Protein AF-A0A1F3BBG6-F1 (afdb_monomer_lite)

Foldseek 3Di:
DCDPVNVVVVLVVCVVVVQWDADPVGDIDG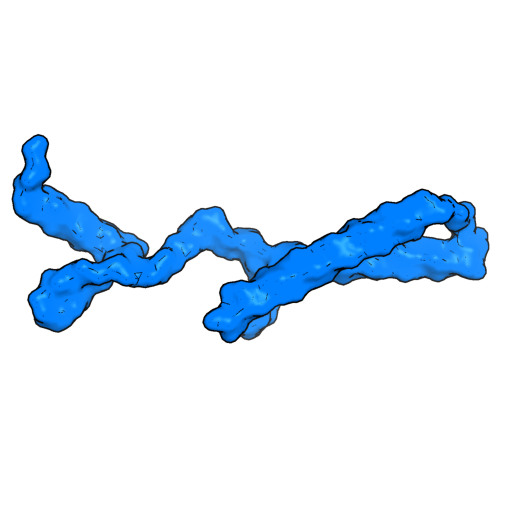PPDPVPPCVVQFDDDDPDTQGNLVVQLVVLVVVLVVLVVCVVVVVDDDDPVSNVVSVVSNVVSVVVRVVVVVVVVD

pLDDT: mean 75.68, std 14.79, range [43.66, 93.75]

Sequence (106 aa):
MSSPSTALYHLEKLRELAVADKDQMGQYFLKEQVQIGTLKMFLKIGRVILPRYLFYAVFLTTAVIVYAVAGALQIGVIEPAAIVFGIIGAGFSWYESARLWKERVL

Structure (mmCIF, N/CA/C/O backbone):
data_AF-A0A1F3BBG6-F1
#
_entry.id   AF-A0A1F3BBG6-F1
#
loop_
_atom_site.group_PDB
_atom_site.id
_atom_site.type_symbol
_atom_site.label_atom_id
_atom_site.label_alt_id
_atom_site.label_comp_id
_atom_site.label_asym_id
_atom_site.label_entity_id
_atom_site.label_seq_id
_atom_site.pdbx_PDB_ins_code
_atom_site.Cartn_x
_atom_site.Cartn_y
_atom_site.Cartn_z
_atom_site.occupancy
_atom_site.B_iso_or_equiv
_atom_site.auth_seq_id
_atom_site.auth_comp_id
_atom_site.auth_asym_id
_atom_site.auth_atom_id
_atom_site.pdbx_PDB_model_num
ATOM 1 N N . MET A 1 1 ? -28.180 21.886 36.106 1.00 46.53 1 MET A N 1
ATOM 2 C CA . MET A 1 1 ? -28.590 20.984 37.201 1.00 46.53 1 MET A CA 1
ATOM 3 C C . MET A 1 1 ? -29.014 19.665 36.580 1.00 46.53 1 MET A C 1
ATOM 5 O O . MET A 1 1 ? -30.072 19.608 35.967 1.00 46.53 1 MET A O 1
ATOM 9 N N . SER A 1 2 ? -28.163 18.646 36.640 1.00 54.34 2 SER A N 1
ATOM 10 C CA . SER A 1 2 ? -28.476 17.318 36.104 1.00 54.34 2 SER A CA 1
ATOM 11 C C . SER A 1 2 ? -29.325 16.567 37.132 1.00 54.34 2 SER A C 1
ATOM 13 O O . SER A 1 2 ? -28.802 16.135 38.154 1.00 54.34 2 SER A O 1
ATOM 15 N N . SER A 1 3 ? -30.637 16.465 36.905 1.00 79.62 3 SER A N 1
ATOM 16 C CA . SER A 1 3 ? -31.519 15.620 37.723 1.00 79.62 3 SER A CA 1
ATOM 17 C C . SER A 1 3 ? -31.247 14.136 37.424 1.00 79.62 3 SER A C 1
ATOM 19 O O . SER A 1 3 ? -31.000 13.805 36.257 1.00 79.62 3 SER A O 1
ATOM 21 N N . PRO A 1 4 ? -31.348 13.221 38.411 1.00 78.38 4 PRO A N 1
ATOM 22 C CA . PRO A 1 4 ? -31.238 11.776 38.187 1.00 78.38 4 PRO A CA 1
ATOM 23 C C . PRO A 1 4 ? -32.163 11.262 37.074 1.00 78.38 4 PRO A C 1
ATOM 25 O O . PRO A 1 4 ? -31.776 10.405 36.282 1.00 78.38 4 PRO A O 1
ATOM 28 N N . SER A 1 5 ? -33.362 11.841 36.954 1.00 79.50 5 SER A N 1
ATOM 29 C CA . SER A 1 5 ? -34.324 11.503 35.898 1.00 79.50 5 SER A CA 1
ATOM 30 C C . SER A 1 5 ? -33.843 11.897 34.497 1.00 79.50 5 SER A C 1
ATOM 32 O O . SER A 1 5 ? -34.050 11.158 33.537 1.00 79.50 5 SER A O 1
ATOM 34 N N . THR A 1 6 ? -33.150 13.031 34.369 1.00 81.56 6 THR A N 1
ATOM 35 C CA . THR A 1 6 ? -32.597 13.505 33.092 1.00 81.56 6 THR A CA 1
ATOM 36 C C . THR A 1 6 ? -31.414 12.644 32.647 1.00 81.56 6 THR A C 1
ATOM 38 O O . THR A 1 6 ? -31.304 12.316 31.469 1.00 81.56 6 THR A O 1
ATOM 41 N N . ALA A 1 7 ? -30.554 12.222 33.578 1.00 81.31 7 ALA A N 1
ATOM 42 C CA . ALA A 1 7 ? -29.443 11.319 33.275 1.00 81.31 7 ALA A CA 1
ATOM 43 C C . ALA A 1 7 ? -29.934 9.950 32.773 1.00 81.31 7 ALA A C 1
ATOM 45 O O . ALA A 1 7 ? -29.400 9.426 31.796 1.00 81.31 7 ALA A O 1
ATOM 46 N N . LEU A 1 8 ? -30.994 9.413 33.388 1.00 83.69 8 LEU A N 1
ATOM 47 C CA . LEU A 1 8 ? -31.600 8.146 32.980 1.00 83.69 8 LEU A CA 1
ATOM 48 C C . LEU A 1 8 ? -32.221 8.243 31.582 1.00 83.69 8 LEU A C 1
ATOM 50 O O . LEU A 1 8 ? -32.015 7.354 30.765 1.00 83.69 8 LEU A O 1
ATOM 54 N N . TYR A 1 9 ? -32.873 9.363 31.259 1.00 84.44 9 TYR A N 1
ATOM 55 C CA . TYR A 1 9 ? -33.382 9.623 29.910 1.00 84.44 9 TYR A CA 1
ATOM 56 C C . TYR A 1 9 ? -32.269 9.631 28.846 1.00 84.44 9 TYR A C 1
ATOM 58 O O . TYR A 1 9 ? -32.431 9.064 27.766 1.00 84.44 9 TYR A O 1
ATOM 66 N N . HIS A 1 10 ? -31.108 10.226 29.146 1.00 84.44 10 HIS A N 1
ATOM 67 C CA . HIS A 1 10 ? -29.960 10.196 28.235 1.00 84.44 10 HIS A CA 1
ATOM 68 C C . HIS A 1 10 ? -29.362 8.790 28.081 1.00 84.44 10 HIS A C 1
ATOM 70 O O . HIS A 1 10 ? -29.010 8.409 26.967 1.00 84.44 10 HIS A O 1
ATOM 76 N N . LEU A 1 11 ? -29.291 8.009 29.161 1.00 83.44 11 LEU A N 1
ATOM 77 C CA . LEU A 1 11 ? -28.885 6.598 29.140 1.00 83.44 11 LEU A CA 1
ATOM 78 C C . LEU A 1 11 ? -29.837 5.737 28.299 1.00 83.44 11 LEU A C 1
ATOM 80 O O . LEU A 1 11 ? -29.384 4.933 27.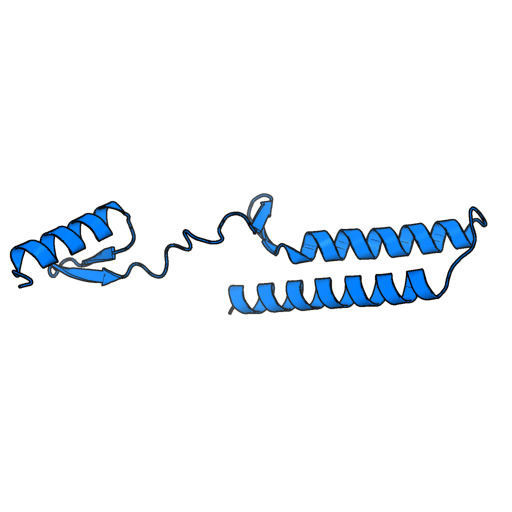487 1.00 83.44 11 LEU A O 1
ATOM 84 N N . GLU A 1 12 ? -31.147 5.944 28.438 1.00 83.06 12 GLU A N 1
ATOM 85 C CA . GLU A 1 12 ? -32.170 5.251 27.650 1.00 83.06 12 GLU A CA 1
ATOM 86 C C . GLU A 1 12 ? -32.031 5.592 26.157 1.00 83.06 12 GLU A C 1
ATOM 88 O O . GLU A 1 12 ? -32.025 4.695 25.316 1.00 83.06 12 GLU A O 1
ATOM 93 N N . LYS A 1 13 ? -31.795 6.870 25.825 1.00 82.62 13 LYS A N 1
ATOM 94 C CA . LYS A 1 13 ? -31.545 7.316 24.446 1.00 82.62 13 LYS A CA 1
ATOM 95 C C . LYS A 1 13 ? -30.252 6.732 23.866 1.00 82.62 13 LYS A C 1
ATOM 97 O O . LYS A 1 13 ? -30.204 6.380 22.691 1.00 82.62 13 LYS A O 1
A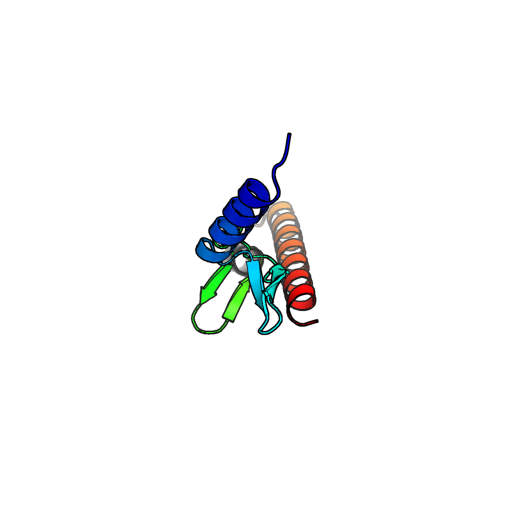TOM 102 N N . LEU A 1 14 ? -29.199 6.596 24.674 1.00 80.44 14 LEU A N 1
ATOM 103 C CA . LEU A 1 14 ? -27.965 5.909 24.267 1.00 80.44 14 LEU A CA 1
ATOM 104 C C . LEU A 1 14 ? -28.192 4.407 24.037 1.00 80.44 14 LEU A C 1
ATOM 106 O O . LEU A 1 14 ? -27.569 3.834 23.141 1.00 80.44 14 LEU A O 1
ATOM 110 N N . ARG A 1 15 ? -29.107 3.783 24.792 1.00 79.56 15 ARG A N 1
ATOM 111 C CA . ARG A 1 15 ? -29.535 2.395 24.574 1.00 79.56 15 ARG A CA 1
ATOM 112 C C . ARG A 1 15 ? -30.329 2.232 23.281 1.00 79.56 15 ARG A C 1
ATOM 114 O O . ARG A 1 15 ? -30.062 1.306 22.523 1.00 79.56 15 ARG A O 1
ATOM 121 N N . GLU A 1 16 ? -31.256 3.143 22.990 1.00 80.19 16 GLU A N 1
ATOM 122 C CA . GLU A 1 16 ? -31.999 3.159 21.718 1.00 80.19 16 GLU A CA 1
ATOM 123 C C . GLU A 1 16 ? -31.070 3.296 20.505 1.00 80.19 16 GLU A C 1
ATOM 125 O O . GLU A 1 16 ? -31.302 2.685 19.465 1.00 80.19 16 GLU A O 1
ATOM 130 N N . LEU A 1 17 ? -29.974 4.044 20.657 1.00 79.19 17 LEU A N 1
ATOM 131 C CA . LEU A 1 17 ? -28.935 4.192 19.636 1.00 79.19 17 LEU A CA 1
ATOM 132 C C . LEU A 1 17 ? -27.944 3.011 19.587 1.00 79.19 17 LEU A C 1
ATOM 134 O O . LEU A 1 17 ? -26.980 3.062 18.825 1.00 79.19 17 LEU A O 1
ATOM 138 N N . ALA A 1 18 ? -28.162 1.957 20.383 1.00 70.38 18 ALA A N 1
ATOM 139 C CA . ALA A 1 18 ? -27.292 0.786 20.525 1.00 70.38 18 ALA A CA 1
ATOM 140 C C . ALA A 1 18 ? -25.838 1.109 20.940 1.00 70.38 18 ALA A C 1
ATOM 142 O O . ALA A 1 18 ? -24.931 0.316 20.687 1.00 70.38 18 ALA A O 1
ATOM 143 N N . VAL A 1 19 ? -25.614 2.262 21.581 1.00 73.00 19 VAL A N 1
ATOM 144 C CA . VAL A 1 19 ? -24.300 2.722 22.076 1.00 73.00 19 VAL A CA 1
ATOM 145 C C . VAL A 1 19 ? -24.063 2.285 23.526 1.00 73.00 19 VAL A C 1
ATOM 147 O O . VAL A 1 19 ? -22.925 2.118 23.960 1.00 73.00 19 VAL A O 1
ATOM 150 N N . ALA A 1 20 ? -25.134 2.064 24.282 1.00 75.94 20 ALA A N 1
ATOM 151 C CA . ALA A 1 20 ? -25.096 1.543 25.643 1.00 75.94 20 ALA A CA 1
ATOM 152 C C . ALA A 1 20 ? -26.047 0.349 25.773 1.00 75.94 20 ALA A C 1
ATOM 154 O O . ALA A 1 20 ? -27.020 0.242 25.029 1.00 75.94 20 ALA A O 1
ATOM 155 N N . ASP A 1 21 ? -25.774 -0.538 26.718 1.00 78.50 21 ASP A N 1
ATOM 156 C CA . ASP A 1 21 ? -26.631 -1.671 27.053 1.00 78.50 21 ASP A CA 1
ATOM 157 C C . ASP A 1 21 ? -26.840 -1.735 28.572 1.00 78.50 21 ASP A C 1
ATOM 159 O O . ASP A 1 21 ? -26.185 -1.014 29.331 1.00 78.50 21 ASP A O 1
ATOM 163 N N . LYS A 1 22 ? -27.809 -2.531 29.021 1.00 81.38 22 LYS A N 1
ATOM 164 C CA . LYS A 1 22 ? -28.208 -2.617 30.428 1.00 81.38 22 LYS A CA 1
ATOM 165 C C . LYS A 1 22 ? -28.162 -4.063 30.893 1.00 81.38 22 LYS A C 1
ATOM 167 O O . LYS A 1 22 ? -28.797 -4.925 30.295 1.00 81.38 22 LYS A O 1
ATOM 172 N N . ASP A 1 23 ? -27.440 -4.310 31.979 1.00 77.56 23 ASP A N 1
ATOM 173 C CA . ASP A 1 23 ? -27.360 -5.644 32.571 1.00 77.56 23 ASP A CA 1
ATOM 174 C C . ASP A 1 23 ? -28.656 -5.996 33.325 1.00 77.56 23 ASP A C 1
ATOM 176 O O . ASP A 1 23 ? -29.471 -5.126 33.648 1.00 77.56 23 ASP A O 1
ATOM 180 N N . GLN A 1 24 ? -28.833 -7.273 33.660 1.00 75.50 24 GLN A N 1
ATOM 181 C CA . GLN A 1 24 ? -29.944 -7.787 34.462 1.00 75.50 24 GLN A CA 1
ATOM 182 C C . GLN A 1 24 ? -30.047 -7.097 35.834 1.00 75.50 24 GLN A C 1
ATOM 184 O O . GLN A 1 24 ? -31.142 -6.969 36.377 1.00 75.50 24 GLN A O 1
ATOM 189 N N . MET A 1 25 ? -28.930 -6.584 36.366 1.00 78.06 25 MET A N 1
ATOM 190 C CA . MET A 1 25 ? -28.885 -5.791 37.604 1.00 78.06 25 MET A CA 1
ATOM 191 C C . MET A 1 25 ? -29.223 -4.302 37.416 1.00 78.06 25 MET A C 1
ATOM 193 O O . MET A 1 25 ? -29.173 -3.518 38.362 1.00 78.06 25 MET A O 1
ATOM 197 N N . GLY A 1 26 ? -29.561 -3.879 36.199 1.00 77.25 26 GLY A N 1
ATOM 198 C CA . GLY A 1 26 ? -29.973 -2.514 35.891 1.00 77.25 26 GLY A CA 1
ATOM 199 C C . GLY A 1 26 ? -28.838 -1.496 35.757 1.00 77.25 26 GLY A C 1
ATOM 200 O O . GLY A 1 26 ? -29.114 -0.302 35.622 1.00 77.25 26 GLY A O 1
ATOM 201 N N . GLN A 1 27 ? -27.586 -1.952 35.757 1.00 79.31 27 GLN A N 1
ATOM 202 C CA . GLN A 1 27 ? -26.413 -1.120 35.501 1.00 79.31 27 GLN A CA 1
ATOM 203 C C . GLN A 1 27 ? -26.226 -0.927 33.992 1.00 79.31 27 GLN A C 1
ATOM 205 O O . GLN A 1 27 ? -26.298 -1.889 33.226 1.00 79.31 27 GLN A O 1
ATOM 210 N N . TYR A 1 28 ? -26.012 0.318 33.563 1.00 79.44 28 TYR A N 1
ATOM 211 C CA . TYR A 1 28 ? -25.744 0.635 32.161 1.00 79.44 28 TYR A CA 1
ATOM 212 C C . TYR A 1 28 ? -24.246 0.497 31.891 1.00 79.44 28 TYR A C 1
ATOM 214 O O . TYR A 1 28 ? -23.433 1.079 32.610 1.00 79.44 28 TYR A O 1
ATOM 222 N N . PHE A 1 29 ? -23.887 -0.229 30.840 1.00 77.88 29 PHE A N 1
ATOM 223 C CA . PHE A 1 29 ? -22.518 -0.343 30.354 1.00 77.88 29 PHE A CA 1
ATOM 224 C C . PHE A 1 29 ? -22.439 0.134 28.905 1.00 77.88 29 PHE A C 1
ATOM 226 O O . PHE A 1 29 ? -23.395 0.033 28.136 1.00 77.88 29 PHE A O 1
ATOM 233 N N . LEU A 1 30 ? -21.299 0.707 28.524 1.00 68.88 30 LEU A N 1
ATOM 234 C CA . LEU A 1 30 ? -21.064 1.096 27.138 1.00 68.88 30 LEU A CA 1
ATOM 235 C C . LEU A 1 30 ? -20.905 -0.170 26.302 1.00 68.88 30 LEU A C 1
ATOM 237 O O . LEU A 1 30 ? -20.061 -1.015 26.598 1.00 68.88 30 LEU A O 1
ATOM 241 N N . LYS A 1 31 ? -21.704 -0.286 25.242 1.00 66.50 31 LYS A N 1
ATOM 242 C CA . LYS A 1 31 ? -21.471 -1.296 24.222 1.00 66.50 31 LYS A CA 1
ATOM 243 C C . LYS A 1 31 ? -20.252 -0.815 23.450 1.00 66.50 31 LYS A C 1
ATOM 245 O O . LYS A 1 31 ? -2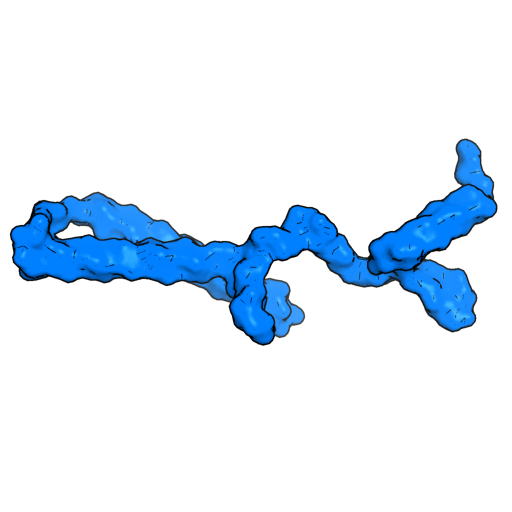0.303 0.263 22.859 1.00 66.50 31 LYS A O 1
ATOM 250 N N . GLU A 1 32 ? -19.145 -1.547 23.554 1.00 55.22 32 GLU A N 1
ATOM 251 C CA . GLU A 1 32 ? -17.862 -1.198 22.942 1.00 55.22 32 GLU A CA 1
ATOM 252 C C . GLU A 1 32 ? -18.055 -0.612 21.538 1.00 55.22 32 GLU A C 1
ATOM 254 O O . GLU A 1 32 ? -18.503 -1.280 20.609 1.00 55.22 32 GLU A O 1
ATOM 259 N N . GLN A 1 33 ? -17.767 0.687 21.455 1.00 48.97 33 GLN A N 1
ATOM 260 C CA . GLN A 1 33 ? -17.488 1.472 20.265 1.00 48.97 33 GLN A CA 1
ATOM 261 C C . GLN A 1 33 ? -18.267 1.043 19.012 1.00 48.97 33 GLN A C 1
ATOM 263 O O . GLN A 1 33 ? -17.744 0.398 18.100 1.00 48.97 33 GLN A O 1
ATOM 268 N N . VAL A 1 34 ? -19.515 1.503 18.896 1.00 50.16 34 VAL A N 1
ATOM 269 C CA . VAL A 1 34 ? -20.132 1.600 17.573 1.00 50.16 34 VAL A CA 1
ATOM 270 C C . VAL A 1 34 ? -19.238 2.541 16.757 1.00 50.16 34 VAL A C 1
ATOM 272 O O . VAL A 1 34 ? -19.201 3.749 16.991 1.00 50.16 34 VAL A O 1
ATOM 275 N N . GLN A 1 35 ? -18.449 1.984 15.837 1.00 47.47 35 GLN A N 1
ATOM 276 C CA . GLN A 1 35 ? -17.597 2.722 14.903 1.00 47.47 35 GLN A CA 1
ATOM 277 C C . GLN A 1 35 ? -18.474 3.478 13.883 1.00 47.47 35 GLN A C 1
ATOM 279 O O . GLN A 1 35 ? -18.440 3.208 12.686 1.00 47.47 35 GLN A O 1
ATOM 284 N N . ILE A 1 36 ? -19.303 4.424 14.334 1.00 47.06 36 ILE A N 1
ATOM 285 C CA . ILE A 1 36 ? -20.260 5.154 13.481 1.00 47.06 36 ILE A CA 1
ATOM 286 C C . ILE A 1 36 ? -19.533 6.147 12.544 1.00 47.06 36 ILE A C 1
ATOM 288 O O . ILE A 1 36 ? -20.112 6.627 11.577 1.00 47.06 36 ILE A O 1
ATOM 292 N N . GLY A 1 37 ? -18.240 6.420 12.740 1.00 46.12 37 GLY A N 1
ATOM 293 C CA . GLY A 1 37 ? -17.510 7.435 11.964 1.00 46.12 37 GLY A CA 1
ATOM 294 C C . GLY A 1 37 ? -16.696 6.948 10.759 1.00 46.12 37 GLY A C 1
ATOM 295 O O . GLY A 1 37 ? -16.347 7.761 9.908 1.00 46.12 37 GLY A O 1
ATOM 296 N N . THR A 1 38 ? -16.389 5.651 10.647 1.00 45.47 38 THR A N 1
ATOM 297 C CA . THR A 1 38 ? -15.357 5.172 9.692 1.00 45.47 38 THR A CA 1
ATOM 298 C C . THR A 1 38 ? -15.736 3.887 8.955 1.00 45.47 38 THR A C 1
ATOM 300 O O . THR A 1 38 ? -14.928 3.316 8.224 1.00 45.47 38 THR A O 1
ATOM 303 N N . LEU A 1 39 ? -16.991 3.441 9.074 1.00 43.66 39 LEU A N 1
ATOM 304 C CA . LEU A 1 39 ? -17.487 2.215 8.436 1.00 43.66 39 LEU A CA 1
ATOM 305 C C . LEU A 1 39 ? -17.597 2.287 6.896 1.00 43.66 39 LEU A C 1
ATOM 307 O O . LEU A 1 39 ? -17.925 1.290 6.261 1.00 43.66 39 LEU A O 1
ATOM 311 N N . LYS A 1 40 ? -17.293 3.435 6.274 1.00 44.75 40 LYS A N 1
ATOM 312 C CA . LYS A 1 40 ? -17.212 3.591 4.808 1.00 44.75 40 LYS A CA 1
ATOM 313 C C . LYS A 1 40 ? -15.816 3.343 4.217 1.00 44.75 40 LYS A C 1
ATOM 315 O O . LYS A 1 40 ? -15.660 3.447 3.007 1.00 44.75 40 LYS A O 1
ATOM 320 N N . MET A 1 41 ? -14.804 3.008 5.024 1.00 49.19 41 MET A N 1
ATOM 321 C CA . MET A 1 41 ? -13.421 2.818 4.545 1.00 49.19 41 MET A CA 1
ATOM 322 C C . MET A 1 41 ? -12.902 1.383 4.598 1.00 49.19 41 MET A C 1
ATOM 324 O O . MET A 1 41 ? -11.700 1.146 4.485 1.00 49.19 41 MET A O 1
ATOM 328 N N . PHE A 1 42 ? -13.805 0.418 4.709 1.00 52.75 42 PHE A N 1
ATOM 329 C CA . PHE A 1 42 ? -13.474 -0.981 4.530 1.00 52.75 42 PHE A CA 1
ATOM 330 C C . PHE A 1 42 ? -14.379 -1.553 3.449 1.00 52.75 42 PHE A C 1
ATOM 332 O O . PHE A 1 42 ? -15.588 -1.681 3.639 1.00 52.75 42 PHE A O 1
ATOM 339 N N . LEU A 1 43 ? -13.798 -1.885 2.298 1.00 51.91 43 LEU A N 1
ATOM 340 C CA . LEU A 1 43 ? -14.494 -2.657 1.276 1.00 51.91 43 LEU A CA 1
ATOM 341 C C . LEU A 1 43 ? -14.722 -4.057 1.860 1.00 51.91 43 LEU A C 1
ATOM 343 O O . LEU A 1 43 ? -13.807 -4.875 1.935 1.00 51.91 43 LEU A O 1
ATOM 347 N N . LYS A 1 44 ? -15.936 -4.324 2.347 1.00 49.19 44 LYS A N 1
ATOM 348 C CA . LYS A 1 44 ? -16.362 -5.683 2.689 1.00 49.19 44 LYS A CA 1
ATOM 349 C C . LYS A 1 44 ? -16.561 -6.445 1.382 1.00 49.19 44 LYS A C 1
ATOM 351 O O . LYS A 1 44 ? -17.539 -6.207 0.681 1.00 49.19 44 LYS A O 1
ATOM 356 N N . ILE A 1 45 ? -15.652 -7.362 1.065 1.00 52.19 45 ILE A N 1
ATOM 357 C CA . ILE A 1 45 ? -15.845 -8.338 -0.012 1.00 52.19 45 ILE A CA 1
ATOM 358 C C . ILE A 1 45 ? -16.149 -9.676 0.671 1.00 52.19 45 ILE A C 1
ATOM 360 O O . ILE A 1 45 ? -15.267 -10.353 1.201 1.00 52.19 45 ILE A O 1
ATOM 364 N N . GLY A 1 46 ? -17.435 -10.033 0.732 1.00 61.16 46 GLY A N 1
ATOM 365 C CA . GLY A 1 46 ? -17.904 -11.259 1.386 1.00 61.16 46 GLY A CA 1
ATOM 366 C C . GLY A 1 46 ? -17.666 -11.268 2.905 1.00 61.16 46 GLY A C 1
ATOM 367 O O . GLY A 1 46 ? -18.156 -10.397 3.624 1.00 61.16 46 GLY A O 1
ATOM 368 N N . ARG A 1 47 ? -16.931 -12.273 3.408 1.00 53.75 47 ARG A N 1
ATOM 369 C CA . ARG A 1 47 ? -16.569 -12.413 4.837 1.00 53.75 47 ARG A CA 1
ATOM 370 C C . ARG A 1 47 ? -15.314 -11.625 5.239 1.00 53.75 47 ARG A C 1
ATOM 372 O O . ARG A 1 47 ? -15.035 -11.523 6.430 1.00 53.75 47 ARG A O 1
ATOM 379 N N . VAL A 1 48 ? -14.571 -11.068 4.279 1.00 52.94 48 VAL A N 1
ATOM 380 C CA . VAL A 1 48 ? -13.287 -10.397 4.531 1.00 52.94 48 VAL A CA 1
ATOM 381 C C . VAL A 1 48 ? -13.460 -8.882 4.457 1.00 52.94 48 VAL A C 1
ATOM 383 O O . VAL A 1 48 ? -14.077 -8.336 3.543 1.00 52.94 48 VAL A O 1
ATOM 386 N N . ILE A 1 49 ? -12.918 -8.198 5.460 1.00 57.59 49 ILE A N 1
ATOM 387 C CA . ILE A 1 49 ? -12.915 -6.740 5.566 1.00 57.59 49 ILE A CA 1
ATOM 388 C C . ILE A 1 49 ? -11.578 -6.274 4.996 1.00 57.59 49 ILE A C 1
ATOM 390 O O . ILE A 1 49 ? -1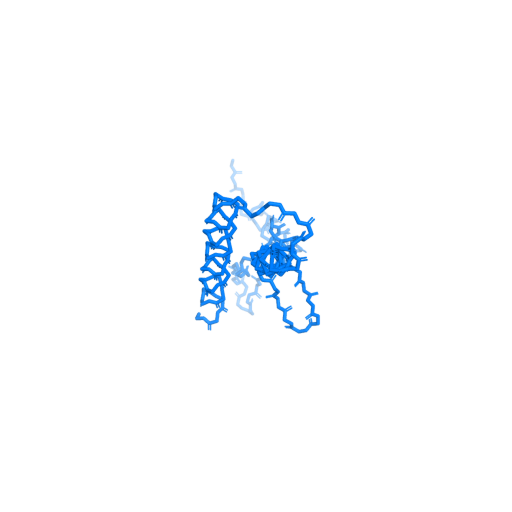0.541 -6.474 5.626 1.00 57.59 49 ILE A O 1
ATOM 394 N N . LEU A 1 50 ? -11.595 -5.738 3.772 1.00 60.72 50 LEU A N 1
ATOM 395 C CA . LEU A 1 50 ? -10.384 -5.321 3.072 1.00 60.72 50 LEU A CA 1
ATOM 396 C C . LEU A 1 50 ? -9.974 -3.920 3.567 1.00 60.72 50 LEU A C 1
ATOM 398 O O . LEU A 1 50 ? -10.736 -2.968 3.352 1.00 60.72 50 LEU A O 1
ATOM 402 N N . PRO A 1 51 ? -8.822 -3.755 4.250 1.00 62.59 51 PRO A N 1
ATOM 403 C CA . PRO A 1 51 ? -8.289 -2.435 4.563 1.00 62.59 51 PRO A CA 1
ATOM 404 C C . PRO A 1 51 ? -8.172 -1.585 3.296 1.00 62.59 51 PRO A C 1
ATOM 406 O O . PRO A 1 51 ? -7.703 -2.064 2.266 1.00 62.59 51 PRO A O 1
ATOM 409 N N . ARG A 1 52 ? -8.575 -0.310 3.381 1.00 69.25 52 ARG A N 1
ATOM 410 C CA . ARG A 1 52 ? -8.481 0.704 2.311 1.00 69.25 52 ARG A CA 1
ATOM 411 C C . ARG A 1 52 ? -7.173 0.630 1.512 1.00 69.25 52 ARG A C 1
ATOM 413 O O . ARG A 1 52 ? -7.167 0.792 0.296 1.00 69.25 52 ARG A O 1
ATOM 420 N N . TYR A 1 53 ? -6.071 0.379 2.209 1.00 73.25 53 TYR A N 1
ATOM 421 C CA . TYR A 1 53 ? -4.730 0.346 1.644 1.00 73.25 53 TYR A CA 1
ATOM 422 C C . TYR A 1 53 ? -4.441 -0.869 0.756 1.00 73.25 53 TYR A C 1
ATOM 424 O O . TYR A 1 53 ? -3.565 -0.760 -0.095 1.00 73.25 53 TYR A O 1
ATOM 432 N N . LEU A 1 54 ? -5.198 -1.970 0.854 1.00 78.75 54 LEU A N 1
ATOM 433 C CA . LEU A 1 54 ? -5.002 -3.134 -0.021 1.00 78.75 54 LEU A CA 1
ATOM 434 C C . LEU A 1 54 ? -5.362 -2.816 -1.464 1.00 78.75 54 LEU A C 1
ATOM 436 O O . LEU A 1 54 ? -4.663 -3.239 -2.378 1.00 78.75 54 LEU A O 1
ATOM 440 N N . PHE A 1 55 ? -6.427 -2.039 -1.670 1.00 79.44 55 PHE A N 1
ATOM 441 C CA . PHE A 1 55 ? -6.801 -1.602 -3.009 1.00 79.44 55 PHE A CA 1
ATOM 442 C C . PHE A 1 55 ? -5.683 -0.762 -3.640 1.00 79.44 55 PHE A C 1
ATOM 444 O O . PHE A 1 55 ? -5.278 -1.027 -4.769 1.00 79.44 55 PHE A O 1
ATOM 451 N N . TYR A 1 56 ? -5.126 0.195 -2.889 1.00 81.75 56 TYR A N 1
ATOM 452 C CA . TYR A 1 56 ? -3.996 1.008 -3.349 1.00 81.75 56 TYR A CA 1
ATOM 453 C C . TYR A 1 56 ? -2.730 0.179 -3.569 1.00 81.75 56 TYR A C 1
ATOM 455 O O . TYR A 1 56 ? -2.036 0.389 -4.559 1.00 81.75 56 TYR A O 1
ATOM 463 N N . ALA A 1 57 ? -2.457 -0.786 -2.690 1.00 86.56 57 ALA A N 1
ATOM 464 C CA . ALA A 1 57 ? -1.312 -1.675 -2.806 1.00 86.56 57 ALA A CA 1
ATOM 465 C C . ALA A 1 57 ? -1.377 -2.490 -4.102 1.00 86.56 57 ALA A C 1
ATOM 467 O O . ALA A 1 57 ? -0.427 -2.462 -4.877 1.00 86.56 57 ALA A O 1
ATOM 468 N N . VAL A 1 58 ? -2.514 -3.142 -4.371 1.00 88.50 58 VAL A N 1
ATOM 469 C CA . VAL A 1 58 ? -2.730 -3.935 -5.591 1.00 88.50 58 VAL A CA 1
ATOM 470 C C . VAL A 1 58 ? -2.721 -3.053 -6.837 1.00 88.50 58 VAL A C 1
ATOM 472 O O . VAL A 1 58 ? -2.121 -3.422 -7.845 1.00 88.50 58 VAL A O 1
ATOM 475 N N . PHE A 1 59 ? -3.359 -1.883 -6.789 1.00 87.69 59 PHE A N 1
ATOM 476 C CA . PHE A 1 59 ? -3.366 -0.952 -7.913 1.00 87.69 59 PHE A CA 1
ATOM 477 C C . PHE A 1 59 ? -1.950 -0.488 -8.267 1.00 87.69 59 PHE A C 1
ATOM 479 O O . PHE A 1 59 ? -1.551 -0.576 -9.426 1.00 87.69 59 PHE A O 1
ATOM 486 N N . LEU A 1 60 ? -1.170 -0.047 -7.276 1.00 90.25 60 LEU A N 1
ATOM 487 C CA . LEU A 1 60 ? 0.189 0.444 -7.497 1.00 90.25 60 LEU A CA 1
ATOM 488 C C . LEU A 1 60 ? 1.136 -0.670 -7.939 1.00 90.25 60 LEU A C 1
ATOM 490 O O . LEU A 1 60 ? 1.907 -0.454 -8.870 1.00 90.25 60 LEU A O 1
ATOM 494 N N . THR A 1 61 ? 1.063 -1.868 -7.351 1.00 91.56 61 THR A N 1
ATOM 495 C CA . THR A 1 61 ? 1.876 -2.996 -7.833 1.00 91.56 61 THR A CA 1
ATOM 496 C C . THR A 1 61 ? 1.518 -3.371 -9.264 1.00 91.56 61 THR A C 1
ATOM 498 O O . THR A 1 61 ? 2.415 -3.564 -10.079 1.00 91.56 61 THR A O 1
ATOM 501 N N . THR A 1 62 ? 0.227 -3.418 -9.598 1.00 93.75 62 THR A N 1
ATOM 502 C CA . THR A 1 62 ? -0.226 -3.705 -10.965 1.00 93.75 62 THR A CA 1
ATOM 503 C C . THR A 1 62 ? 0.264 -2.632 -11.933 1.00 93.75 62 THR A C 1
ATOM 505 O O . THR A 1 62 ? 0.797 -2.968 -12.985 1.00 93.75 62 THR A O 1
ATOM 508 N N . ALA A 1 63 ? 0.162 -1.352 -11.568 1.00 91.38 63 ALA A N 1
ATOM 509 C CA . ALA A 1 63 ? 0.646 -0.246 -12.387 1.00 91.38 63 ALA A CA 1
ATOM 510 C C . ALA A 1 63 ? 2.164 -0.323 -12.623 1.00 91.38 63 ALA A C 1
ATOM 512 O O . ALA A 1 63 ? 2.607 -0.159 -13.756 1.00 91.38 63 ALA A O 1
ATOM 513 N N . VAL A 1 64 ? 2.955 -0.639 -11.590 1.00 92.31 64 VAL A N 1
ATOM 514 C CA . VAL A 1 64 ? 4.410 -0.834 -11.717 1.00 92.31 64 VAL A CA 1
ATOM 515 C C . VAL A 1 64 ? 4.736 -2.004 -12.642 1.00 92.31 64 VAL A C 1
ATOM 517 O O . VAL A 1 64 ? 5.607 -1.873 -13.498 1.00 92.31 64 VAL A O 1
ATOM 520 N N . ILE A 1 65 ? 4.025 -3.129 -12.516 1.00 93.12 65 ILE A N 1
ATOM 521 C CA . ILE A 1 65 ? 4.221 -4.302 -13.379 1.00 93.12 65 ILE A CA 1
ATOM 522 C C . ILE A 1 65 ? 3.884 -3.960 -14.830 1.00 93.12 65 ILE A C 1
ATOM 524 O O . ILE A 1 65 ? 4.689 -4.220 -15.719 1.00 93.12 65 ILE A O 1
ATOM 528 N N . VAL A 1 66 ? 2.724 -3.346 -15.078 1.00 92.62 66 VAL A N 1
ATOM 529 C CA . VAL A 1 66 ? 2.305 -2.938 -16.426 1.00 92.62 66 VAL A CA 1
ATOM 530 C C . VAL A 1 66 ? 3.313 -1.963 -17.029 1.00 92.62 66 VAL A C 1
ATOM 532 O O . VAL A 1 66 ? 3.691 -2.124 -18.185 1.00 92.62 66 VAL A O 1
ATOM 535 N N . TYR A 1 67 ? 3.797 -0.996 -16.246 1.00 88.88 67 TYR A N 1
ATOM 536 C CA . TYR A 1 67 ? 4.794 -0.031 -16.698 1.00 88.88 67 TYR A CA 1
ATOM 537 C C . TYR A 1 67 ? 6.133 -0.699 -17.047 1.00 88.88 67 TYR A C 1
ATOM 539 O O . TYR A 1 67 ? 6.703 -0.432 -18.105 1.00 88.88 67 TYR A O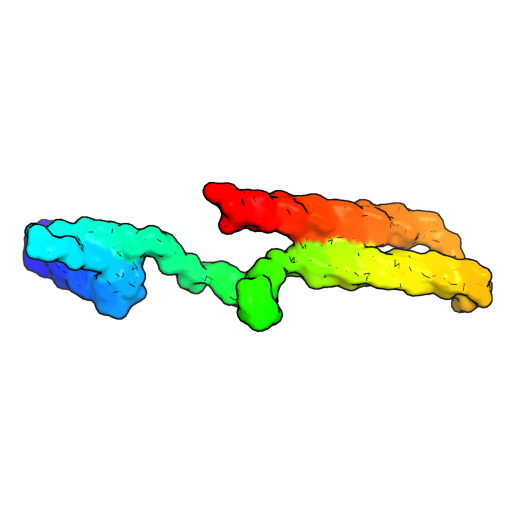 1
ATOM 547 N N . ALA A 1 68 ? 6.603 -1.631 -16.213 1.00 87.94 68 ALA A N 1
ATOM 548 C CA . ALA A 1 68 ? 7.819 -2.396 -16.476 1.00 87.94 68 ALA A CA 1
ATOM 549 C C . ALA A 1 68 ? 7.690 -3.286 -17.727 1.00 87.94 68 ALA A C 1
ATOM 551 O O . ALA A 1 68 ? 8.607 -3.337 -18.547 1.00 87.94 68 ALA A O 1
ATOM 552 N N . VAL A 1 69 ? 6.543 -3.950 -17.910 1.00 90.81 69 VAL A N 1
ATOM 553 C CA . VAL A 1 69 ? 6.265 -4.794 -19.084 1.00 90.81 69 VAL A CA 1
ATOM 554 C C . VAL A 1 69 ? 6.159 -3.958 -20.359 1.00 90.81 69 VAL A C 1
ATOM 556 O O . VAL A 1 69 ? 6.739 -4.330 -21.375 1.00 90.81 69 VAL A O 1
ATOM 559 N N . ALA A 1 70 ? 5.474 -2.812 -20.319 1.00 88.81 70 ALA A N 1
ATOM 560 C CA . ALA A 1 70 ? 5.386 -1.898 -21.459 1.00 88.81 70 ALA A CA 1
ATOM 561 C C . ALA A 1 70 ? 6.776 -1.415 -21.903 1.00 88.81 70 ALA A C 1
ATOM 563 O O . ALA A 1 70 ? 7.065 -1.359 -23.098 1.00 88.81 70 ALA A O 1
ATOM 564 N N . GLY A 1 71 ? 7.651 -1.142 -20.934 1.00 86.12 71 GLY A N 1
ATOM 565 C CA . GLY A 1 71 ? 9.054 -0.842 -21.174 1.00 86.12 71 GLY A CA 1
ATOM 566 C C . GLY A 1 71 ? 9.836 -1.991 -21.816 1.00 86.12 71 GLY A C 1
ATOM 567 O O . GLY A 1 71 ? 10.560 -1.778 -22.786 1.00 86.12 71 GLY A O 1
ATOM 568 N N . ALA A 1 72 ? 9.655 -3.220 -21.326 1.00 84.56 72 ALA A N 1
ATOM 569 C CA . ALA A 1 72 ? 10.291 -4.412 -21.896 1.00 84.56 72 ALA A CA 1
ATOM 570 C C . ALA A 1 72 ? 9.845 -4.690 -23.343 1.00 84.56 72 ALA A C 1
ATOM 572 O O . ALA A 1 72 ? 10.639 -5.145 -24.162 1.00 84.56 72 ALA A O 1
ATOM 573 N N . LEU A 1 73 ? 8.591 -4.371 -23.671 1.00 90.56 73 LEU A N 1
ATOM 574 C CA . LEU A 1 73 ? 8.033 -4.471 -25.022 1.00 90.56 73 LEU A CA 1
ATOM 575 C C . LEU A 1 73 ? 8.399 -3.276 -25.925 1.00 90.56 73 LEU A C 1
ATOM 577 O O . LEU A 1 73 ? 7.920 -3.210 -27.054 1.00 90.56 73 LEU A O 1
ATOM 581 N N . GLN A 1 74 ? 9.224 -2.336 -25.446 1.00 84.00 74 GLN A N 1
ATOM 582 C CA . GLN A 1 74 ? 9.604 -1.101 -26.147 1.00 84.00 74 GLN A CA 1
ATOM 583 C C . GLN A 1 74 ? 8.405 -0.234 -26.580 1.00 84.00 74 GLN A C 1
ATOM 585 O O . GLN A 1 74 ? 8.499 0.550 -27.522 1.00 84.00 74 GLN A O 1
ATOM 590 N N . ILE A 1 75 ? 7.273 -0.338 -25.873 1.00 82.44 75 ILE A N 1
ATOM 591 C CA . ILE A 1 75 ? 6.041 0.426 -26.153 1.00 82.44 75 ILE A CA 1
ATOM 592 C C . ILE A 1 75 ? 6.151 1.870 -25.606 1.00 82.44 75 ILE A C 1
ATOM 594 O O . ILE A 1 75 ? 5.290 2.712 -25.849 1.00 82.44 75 ILE A O 1
ATOM 598 N N . GLY A 1 76 ? 7.232 2.198 -24.894 1.00 76.38 76 GLY A N 1
ATOM 599 C CA . GLY A 1 76 ? 7.515 3.541 -24.397 1.00 76.38 76 GLY A CA 1
ATOM 600 C C . GLY A 1 76 ? 8.879 3.639 -23.716 1.00 76.38 76 GLY A C 1
ATOM 601 O O . GLY A 1 76 ? 9.595 2.647 -23.577 1.00 76.38 76 GLY A O 1
ATOM 602 N N . VAL A 1 77 ? 9.232 4.849 -23.280 1.00 80.75 77 VAL A N 1
ATOM 603 C CA . VAL A 1 77 ? 10.459 5.102 -22.513 1.00 80.75 77 VAL A CA 1
ATOM 604 C C . VAL A 1 77 ? 10.223 4.743 -21.048 1.00 80.75 77 VAL A C 1
ATOM 606 O O . VAL A 1 77 ? 9.255 5.200 -20.434 1.00 80.75 77 VAL A O 1
ATOM 609 N N . ILE A 1 78 ? 11.114 3.922 -20.488 1.00 83.38 78 ILE A N 1
ATOM 610 C CA . ILE A 1 78 ? 11.137 3.648 -19.052 1.00 83.38 78 ILE A CA 1
ATOM 611 C C . ILE A 1 78 ? 11.839 4.809 -18.356 1.00 83.38 78 ILE A C 1
ATOM 613 O O . ILE A 1 78 ? 13.049 4.975 -18.484 1.00 83.38 78 ILE A O 1
ATOM 617 N N . GLU A 1 79 ? 11.083 5.565 -17.571 1.00 87.25 79 GLU A N 1
ATOM 618 C CA . GLU A 1 79 ? 11.607 6.577 -16.667 1.00 87.25 79 GLU A CA 1
ATOM 619 C C . GLU A 1 79 ? 11.929 5.927 -15.312 1.00 87.25 79 GLU A C 1
ATOM 621 O O . GLU A 1 79 ? 11.014 5.453 -14.623 1.00 87.25 79 GLU A O 1
ATOM 626 N N . PRO A 1 80 ? 13.203 5.911 -14.871 1.00 86.25 80 PRO A N 1
ATOM 627 C CA . PRO A 1 80 ? 13.595 5.285 -13.607 1.00 86.25 80 PRO A CA 1
ATOM 628 C C . PRO A 1 80 ? 12.838 5.854 -12.402 1.00 86.25 80 PRO A C 1
ATOM 630 O O . PRO A 1 80 ? 12.481 5.121 -11.479 1.00 86.25 80 PRO A O 1
ATOM 633 N N . ALA A 1 81 ? 12.533 7.155 -12.434 1.00 89.50 81 ALA A N 1
ATOM 634 C CA . ALA A 1 81 ? 11.778 7.824 -11.382 1.00 89.50 81 ALA A CA 1
ATOM 635 C C . ALA A 1 81 ? 10.378 7.213 -11.197 1.00 89.50 81 ALA A C 1
ATOM 637 O O . ALA A 1 81 ? 9.954 7.000 -10.062 1.00 89.50 81 ALA A O 1
ATOM 638 N N . ALA A 1 82 ? 9.680 6.868 -12.285 1.00 88.94 82 ALA A N 1
ATOM 639 C CA . ALA A 1 82 ? 8.331 6.305 -12.220 1.00 88.94 82 ALA A CA 1
ATOM 640 C C . ALA A 1 82 ? 8.309 4.943 -11.506 1.00 88.94 82 ALA A C 1
ATOM 642 O O . ALA A 1 82 ? 7.424 4.684 -10.688 1.00 88.94 82 ALA A O 1
ATOM 643 N N . ILE A 1 83 ? 9.320 4.102 -11.747 1.00 88.19 83 ILE A N 1
ATOM 644 C CA . ILE A 1 83 ? 9.471 2.811 -11.061 1.00 88.19 83 ILE A CA 1
ATOM 645 C C . ILE A 1 83 ? 9.767 3.024 -9.574 1.00 88.19 83 ILE A C 1
ATOM 647 O O . ILE A 1 83 ? 9.128 2.397 -8.731 1.00 88.19 83 ILE A O 1
ATOM 651 N N . VAL A 1 84 ? 10.693 3.927 -9.237 1.00 92.31 84 VAL A N 1
ATOM 652 C CA . VAL A 1 84 ? 11.057 4.215 -7.839 1.00 92.31 84 VAL A CA 1
ATOM 653 C C . VAL A 1 84 ? 9.846 4.714 -7.049 1.00 92.31 84 VAL A C 1
ATOM 655 O O . VAL A 1 84 ? 9.535 4.164 -5.991 1.00 92.31 84 VAL A O 1
ATOM 658 N N . PHE A 1 85 ? 9.112 5.699 -7.574 1.00 91.56 85 PHE A N 1
ATOM 659 C CA . PHE A 1 85 ? 7.904 6.207 -6.919 1.00 91.56 85 PHE A CA 1
ATOM 660 C C . PHE A 1 85 ? 6.816 5.138 -6.801 1.00 91.56 85 PHE A C 1
ATOM 662 O O . PHE A 1 85 ? 6.181 5.021 -5.750 1.00 91.56 85 PHE A O 1
ATOM 669 N N . GLY A 1 86 ? 6.630 4.324 -7.842 1.00 91.50 86 GLY A N 1
ATOM 670 C CA . GLY A 1 86 ? 5.668 3.229 -7.825 1.00 91.50 86 GLY A CA 1
ATOM 671 C C . GLY A 1 86 ? 5.986 2.170 -6.765 1.00 91.50 86 GLY A C 1
ATOM 672 O O . GLY A 1 86 ? 5.092 1.764 -6.023 1.00 91.50 86 GLY A O 1
ATOM 673 N N . ILE A 1 87 ? 7.256 1.769 -6.630 1.00 92.38 87 ILE A N 1
ATOM 674 C CA . ILE A 1 87 ? 7.702 0.801 -5.614 1.00 92.38 87 ILE A CA 1
ATOM 675 C C . ILE A 1 87 ? 7.529 1.369 -4.201 1.00 92.38 87 ILE A C 1
ATOM 677 O O . ILE A 1 87 ? 7.020 0.666 -3.329 1.00 92.38 87 ILE A O 1
ATOM 681 N N . ILE A 1 88 ? 7.899 2.633 -3.968 1.00 93.38 88 ILE A N 1
ATOM 682 C CA . ILE A 1 88 ? 7.733 3.285 -2.658 1.00 93.38 88 ILE A CA 1
ATOM 683 C C . ILE A 1 88 ? 6.250 3.339 -2.274 1.00 93.38 88 ILE A C 1
ATOM 685 O O . ILE A 1 88 ? 5.879 2.933 -1.171 1.00 93.38 88 ILE A O 1
ATOM 689 N N . GLY A 1 89 ? 5.387 3.791 -3.190 1.00 89.25 89 GLY A N 1
ATOM 690 C CA . GLY A 1 89 ? 3.947 3.880 -2.950 1.00 89.25 89 GLY A CA 1
ATOM 691 C C . GLY A 1 89 ? 3.302 2.513 -2.704 1.00 89.25 89 GLY A C 1
ATOM 692 O O . GLY A 1 89 ? 2.486 2.363 -1.788 1.00 89.25 89 GLY A O 1
ATOM 693 N N . ALA A 1 90 ? 3.694 1.498 -3.479 1.00 90.69 90 ALA A N 1
ATOM 694 C CA . ALA A 1 90 ? 3.245 0.124 -3.286 1.00 90.69 90 ALA A CA 1
ATOM 695 C C . ALA A 1 90 ? 3.706 -0.433 -1.930 1.00 90.69 90 ALA A C 1
ATOM 697 O O . ALA A 1 90 ? 2.894 -0.986 -1.190 1.00 90.69 90 ALA A O 1
ATOM 698 N N . GLY A 1 91 ? 4.980 -0.244 -1.574 1.00 90.69 91 GLY A N 1
ATOM 699 C CA . GLY A 1 91 ? 5.551 -0.690 -0.304 1.00 90.69 91 GLY A CA 1
ATOM 700 C C . GLY A 1 91 ? 4.855 -0.064 0.904 1.00 90.69 91 GLY A C 1
ATOM 701 O O . GLY A 1 91 ? 4.447 -0.784 1.815 1.00 90.69 91 GLY A O 1
ATOM 702 N N . PHE A 1 92 ? 4.632 1.254 0.880 1.00 90.75 92 PHE A N 1
ATOM 703 C CA . PHE A 1 92 ? 3.895 1.957 1.935 1.00 90.75 92 PHE A CA 1
ATOM 704 C C . PHE A 1 92 ? 2.458 1.433 2.074 1.00 90.75 92 PHE A C 1
ATOM 706 O O . PHE A 1 92 ? 1.985 1.161 3.176 1.00 90.75 92 PHE A O 1
ATOM 713 N N . SER A 1 93 ? 1.777 1.218 0.946 1.00 85.94 93 SER A N 1
ATOM 714 C CA . SER A 1 93 ? 0.402 0.709 0.934 1.00 85.94 93 SER A CA 1
ATOM 715 C C . SER A 1 93 ? 0.308 -0.728 1.465 1.00 85.94 93 SER A C 1
ATOM 717 O O . SER A 1 93 ? -0.620 -1.050 2.209 1.00 85.94 93 SER A O 1
ATOM 719 N N . TRP A 1 94 ? 1.272 -1.596 1.139 1.00 86.62 94 TRP A N 1
ATOM 720 C CA . TRP A 1 94 ? 1.362 -2.951 1.696 1.00 86.62 94 TRP A CA 1
ATOM 721 C C . TRP A 1 94 ? 1.673 -2.948 3.191 1.00 86.62 94 TRP A C 1
ATOM 723 O O . TRP A 1 94 ? 1.066 -3.718 3.937 1.00 86.62 94 TRP A O 1
ATOM 733 N N . TYR A 1 95 ? 2.570 -2.067 3.636 1.00 88.12 95 TYR A N 1
ATOM 734 C CA . TYR A 1 95 ? 2.911 -1.917 5.048 1.00 88.12 95 TYR A CA 1
ATOM 735 C C . TYR A 1 95 ? 1.692 -1.517 5.887 1.00 88.12 95 TYR A C 1
ATOM 737 O O . TYR A 1 95 ? 1.351 -2.217 6.840 1.00 88.12 95 TYR A O 1
ATOM 745 N N . GLU A 1 96 ? 0.986 -0.452 5.496 1.00 82.50 96 GLU A N 1
ATOM 746 C CA . GLU A 1 96 ? -0.225 0.000 6.193 1.00 82.50 96 GLU A CA 1
ATOM 747 C C . GLU A 1 96 ? -1.330 -1.065 6.154 1.00 82.50 96 GLU A C 1
ATOM 749 O O . GLU A 1 96 ? -2.014 -1.302 7.149 1.00 82.50 96 GLU A O 1
ATOM 754 N N . SER A 1 97 ? -1.462 -1.787 5.037 1.00 82.25 97 SER A N 1
ATOM 755 C CA . SER A 1 97 ? -2.392 -2.919 4.931 1.00 82.25 97 SER A CA 1
ATOM 756 C C . SER A 1 97 ? -2.080 -4.029 5.936 1.00 82.25 97 SER A C 1
ATOM 758 O O . SER A 1 97 ? -2.980 -4.506 6.627 1.00 82.25 97 SER A O 1
ATOM 760 N N . ALA A 1 98 ? -0.811 -4.432 6.035 1.00 81.00 98 ALA A N 1
ATOM 761 C CA . ALA A 1 98 ? -0.369 -5.484 6.945 1.00 81.00 98 ALA A CA 1
ATOM 762 C C . ALA A 1 98 ? -0.481 -5.054 8.414 1.00 81.00 98 ALA A C 1
ATOM 764 O O . ALA A 1 98 ? -0.879 -5.853 9.263 1.00 81.00 98 ALA A O 1
ATOM 765 N N . ARG A 1 99 ? -0.164 -3.790 8.715 1.00 80.62 99 ARG A N 1
ATOM 766 C CA . ARG A 1 99 ? -0.313 -3.204 10.050 1.00 80.62 99 ARG A CA 1
ATOM 767 C C . ARG A 1 99 ? -1.774 -3.217 10.504 1.00 80.62 99 ARG A C 1
ATOM 769 O O . ARG A 1 99 ? -2.062 -3.739 11.576 1.00 80.62 99 ARG A O 1
ATOM 776 N N . LEU A 1 100 ? -2.692 -2.735 9.664 1.00 74.25 100 LEU A N 1
ATOM 777 C CA . LEU A 1 100 ? -4.130 -2.726 9.962 1.00 74.25 100 LEU A CA 1
ATOM 778 C C . LEU A 1 100 ? -4.713 -4.133 10.118 1.00 74.25 100 LEU A C 1
ATOM 780 O O . LEU A 1 100 ? -5.633 -4.338 10.905 1.00 74.25 100 LEU A O 1
ATOM 784 N N . TRP A 1 101 ? -4.197 -5.115 9.375 1.00 68.69 101 TRP A N 1
ATOM 785 C CA . TRP A 1 101 ? -4.581 -6.510 9.580 1.00 68.69 101 TRP A CA 1
ATOM 786 C C . TRP A 1 101 ? -4.113 -7.056 10.928 1.00 68.69 101 TRP A C 1
ATOM 788 O O . TRP A 1 101 ? -4.882 -7.762 11.574 1.00 68.69 101 TRP A O 1
ATOM 798 N N . LYS A 1 102 ? -2.909 -6.703 11.391 1.00 69.75 102 LYS A N 1
ATOM 799 C CA . LYS A 1 102 ? -2.430 -7.108 12.722 1.00 69.75 102 LYS A CA 1
ATOM 800 C C . LYS A 1 102 ? -3.243 -6.481 13.853 1.00 69.75 102 LYS A C 1
ATOM 802 O O . LYS A 1 102 ? -3.624 -7.201 14.763 1.00 69.75 102 LYS A O 1
ATOM 807 N N . GLU A 1 103 ? -3.557 -5.189 13.767 1.00 68.12 103 GLU A N 1
ATOM 808 C CA . GLU A 1 103 ? -4.345 -4.459 14.783 1.00 68.12 103 GLU A CA 1
ATOM 809 C C . GLU A 1 103 ? -5.801 -4.951 14.911 1.00 68.12 103 GLU A C 1
ATOM 811 O O . GLU A 1 103 ? -6.488 -4.591 15.858 1.00 68.12 103 GLU A O 1
ATOM 816 N N . ARG A 1 104 ? -6.293 -5.741 13.947 1.00 61.12 104 ARG A N 1
ATOM 817 C CA . ARG A 1 104 ? -7.669 -6.264 13.930 1.00 61.12 104 ARG A CA 1
ATOM 818 C C . ARG A 1 104 ? -7.776 -7.745 14.299 1.00 61.12 104 ARG A C 1
ATOM 820 O O . ARG A 1 104 ? -8.882 -8.218 14.544 1.00 61.12 104 ARG A O 1
ATOM 827 N N . VAL A 1 105 ? -6.671 -8.486 14.203 1.00 54.88 105 VAL A N 1
ATOM 828 C CA . VAL A 1 105 ? -6.602 -9.934 14.481 1.00 54.88 105 VAL A CA 1
ATOM 829 C C . VAL A 1 105 ? -6.079 -10.213 15.897 1.00 54.88 105 VAL A C 1
ATOM 831 O O . VAL A 1 105 ? -6.406 -11.264 16.445 1.00 54.88 105 VAL A O 1
ATOM 834 N N . LEU A 1 106 ? -5.294 -9.295 16.473 1.00 46.34 106 LEU A N 1
ATOM 835 C CA . LEU A 1 106 ? -4.924 -9.265 17.895 1.00 46.34 106 LEU A CA 1
ATOM 836 C C . LEU A 1 106 ? -5.958 -8.474 18.698 1.00 46.34 106 LEU A C 1
ATOM 838 O O . LEU A 1 106 ? -6.208 -8.882 19.850 1.00 46.34 106 LEU A O 1
#

Radius of gyration: 24.08 Å; chains: 1; bounding box: 48×33×64 Å

Secondary structure (DSSP, 8-state):
---HHHHHHHHHHHHHTTSEEE-TTS-EEE-TT--TTTTTSEEEETTEEEEHHHHHHHHHHHHHHHHHHHHHTTSS---HHHHHHHHHHHHHHHHHHHHHHHHHH-